Protein AF-A0A2N1PLY7-F1 (afdb_monomer_lite)

Secondary structure (DSSP, 8-state):
-HHHHHHHHHHHHHHHHHHHHHHHTEEEEEEEEEESTT--EEEEEEPPTT-----GGGTBS-TT---EEEEEEEEEPTTS-EEEEEEEEE--SSPP-B-TTT-EEES--TTGGGGGGS-TT--EEEEEEE-TTS-EEEEEEEE--

Radius of gyration: 18.57 Å; chains: 1; bounding box: 38×40×56 Å

Sequence (145 aa):
MKYVLISILSLSLIFGIYIIITNLKITSEQVILIIGRNKEKIYKYDIPKKKSRITISDFFDNPNYIVDPIGIANLKLDDNKLEKHYLYWIATGDQVDMKSSQLIELSNLSYEDYLDSYEKYHYRSLLFEVGRMGKAELVKNKKIK

Foldseek 3Di:
DVVVVVVVVVVVVVVVVVVVVVVVLAPWEKEWEQEEQVSPWIKIFTDPPPDPDDAPVVWAVDNPFDKAFQEWEWEQEPVSHTYIYGYIYGHDPDDGHTPPPGIDIDPDALARVCPVVRDGPWYKYWYWYQDPVRHTDTDDIDTDD

Structure (mmCIF, N/CA/C/O backbone):
data_AF-A0A2N1PLY7-F1
#
_entry.id   AF-A0A2N1PLY7-F1
#
loop_
_atom_site.group_PDB
_atom_site.id
_atom_site.type_symbol
_atom_site.label_atom_id
_atom_site.label_alt_id
_atom_site.label_comp_id
_atom_site.label_asym_id
_atom_site.label_entity_id
_atom_site.label_seq_id
_atom_site.pdbx_PDB_ins_code
_atom_site.Cartn_x
_atom_site.Cartn_y
_atom_site.Cartn_z
_atom_site.occupancy
_atom_site.B_iso_or_equiv
_atom_site.auth_seq_id
_atom_site.auth_comp_id
_atom_site.auth_asym_id
_atom_site.auth_atom_id
_atom_site.pdbx_PDB_model_num
ATOM 1 N N . MET A 1 1 ? 17.307 -19.414 -38.786 1.00 70.94 1 MET A N 1
ATOM 2 C CA . MET A 1 1 ? 17.145 -19.891 -37.390 1.00 70.94 1 MET A CA 1
ATOM 3 C C . MET A 1 1 ? 18.121 -19.246 -36.412 1.00 70.94 1 MET A C 1
ATOM 5 O O . MET A 1 1 ? 17.640 -18.637 -35.472 1.00 70.94 1 MET A O 1
ATOM 9 N N . LYS A 1 2 ? 19.449 -19.297 -36.624 1.00 86.25 2 LYS A N 1
ATOM 10 C CA . LYS A 1 2 ? 20.437 -18.696 -35.696 1.00 86.25 2 LYS A CA 1
ATOM 11 C C . LYS A 1 2 ? 20.162 -17.218 -35.366 1.00 86.25 2 LYS A C 1
ATOM 13 O O . LYS A 1 2 ? 20.105 -16.867 -34.199 1.00 86.25 2 LYS A O 1
ATOM 18 N N . TYR A 1 3 ? 19.893 -16.385 -36.375 1.00 90.25 3 TYR A N 1
ATOM 19 C CA . TYR A 1 3 ? 19.584 -14.962 -36.171 1.00 90.25 3 TYR A CA 1
ATOM 20 C C . TYR A 1 3 ? 18.278 -14.719 -35.406 1.00 90.25 3 TYR A C 1
ATOM 22 O O . TYR A 1 3 ? 18.239 -13.861 -34.539 1.00 90.25 3 TYR A O 1
ATOM 30 N N . VAL A 1 4 ? 17.244 -15.529 -35.657 1.00 90.06 4 VAL A N 1
ATOM 31 C CA . VAL A 1 4 ? 15.969 -15.465 -34.918 1.00 90.06 4 VAL A CA 1
ATOM 3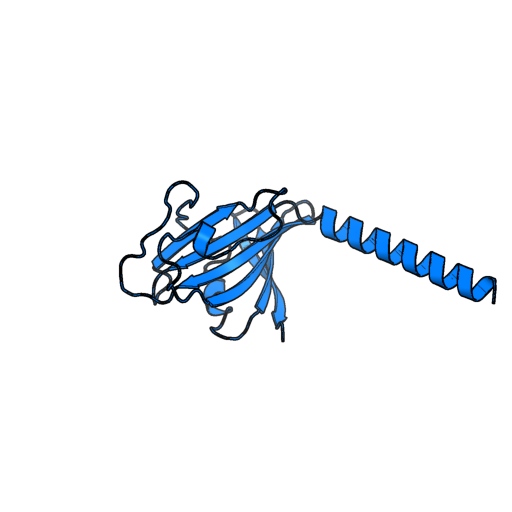2 C C . VAL A 1 4 ? 16.194 -15.786 -33.439 1.00 90.06 4 VAL A C 1
ATOM 34 O O . VAL A 1 4 ? 15.680 -15.098 -32.564 1.00 90.06 4 VAL A O 1
ATOM 37 N N . LEU A 1 5 ? 17.012 -16.802 -33.163 1.00 91.12 5 LEU A N 1
ATOM 38 C CA . LEU A 1 5 ? 17.337 -17.236 -31.807 1.00 91.12 5 LEU A CA 1
ATOM 39 C C . LEU A 1 5 ? 18.160 -16.173 -31.061 1.00 91.12 5 LEU A C 1
ATOM 41 O O . LEU A 1 5 ? 17.869 -15.871 -29.907 1.00 91.12 5 LEU A O 1
ATOM 45 N N . ILE A 1 6 ? 19.118 -15.539 -31.747 1.00 93.00 6 ILE A N 1
ATOM 46 C CA . ILE A 1 6 ? 19.884 -14.401 -31.216 1.00 93.00 6 ILE A CA 1
ATOM 47 C C . ILE A 1 6 ? 18.951 -13.229 -30.894 1.00 93.00 6 ILE A C 1
ATOM 49 O O . ILE A 1 6 ? 19.018 -12.696 -29.791 1.00 93.00 6 ILE A O 1
ATOM 53 N N . SER A 1 7 ? 18.036 -12.864 -31.797 1.00 91.81 7 SER A N 1
ATOM 54 C CA . SER A 1 7 ? 17.088 -11.769 -31.560 1.00 91.81 7 SER A CA 1
ATOM 55 C C . SER A 1 7 ? 16.178 -12.025 -30.356 1.00 91.81 7 SER A C 1
ATOM 57 O O . SER A 1 7 ? 15.963 -11.114 -29.558 1.00 91.81 7 SER A O 1
ATOM 59 N N . ILE A 1 8 ? 15.682 -13.255 -30.182 1.00 93.31 8 ILE A N 1
ATOM 60 C CA . ILE A 1 8 ? 14.856 -13.635 -29.023 1.00 93.31 8 ILE A CA 1
ATOM 61 C C . ILE A 1 8 ? 15.660 -13.521 -27.722 1.00 93.31 8 ILE A C 1
ATOM 63 O O . ILE A 1 8 ? 15.173 -12.945 -26.748 1.00 93.31 8 ILE A O 1
ATOM 67 N N . LEU A 1 9 ? 16.901 -14.018 -27.709 1.00 93.00 9 LEU A N 1
ATOM 68 C CA . LEU A 1 9 ? 17.776 -13.926 -26.540 1.00 93.00 9 LEU A CA 1
ATOM 69 C C . LEU A 1 9 ? 18.081 -12.468 -26.182 1.00 93.00 9 LEU A C 1
ATOM 71 O O . LEU A 1 9 ? 17.942 -12.089 -25.019 1.00 93.00 9 LEU A O 1
ATOM 75 N N . SER A 1 10 ? 18.406 -11.629 -27.167 1.00 92.81 10 SER A N 1
ATOM 76 C CA . SER A 1 10 ? 18.639 -10.200 -26.949 1.00 92.81 10 SER A CA 1
ATOM 77 C C . SER A 1 10 ? 17.403 -9.491 -26.391 1.00 92.81 10 SER A C 1
ATOM 79 O O . SER A 1 10 ? 17.530 -8.732 -25.431 1.00 92.81 10 SER A O 1
ATOM 81 N N . LEU A 1 11 ? 16.203 -9.768 -26.920 1.00 93.31 11 LEU A N 1
ATOM 82 C CA . LEU A 1 11 ? 14.962 -9.206 -26.373 1.00 93.31 11 LEU A CA 1
ATOM 83 C C . LEU A 1 11 ? 14.725 -9.646 -24.924 1.00 93.31 11 LEU A C 1
ATOM 85 O O . LEU A 1 11 ? 14.376 -8.818 -24.084 1.00 93.31 11 LEU A O 1
ATOM 89 N N . SER A 1 12 ? 14.932 -10.931 -24.625 1.00 92.25 12 SER A N 1
ATOM 90 C CA . SER A 1 12 ? 14.740 -11.468 -23.274 1.00 92.25 12 SER A CA 1
ATOM 91 C C . SER A 1 12 ? 15.686 -10.820 -22.260 1.00 92.25 12 SER A C 1
ATOM 93 O O . SER A 1 12 ? 15.270 -10.487 -21.150 1.00 92.25 12 SER A O 1
ATOM 95 N N . LEU A 1 13 ? 16.931 -10.550 -22.670 1.00 93.94 13 LEU A N 1
ATOM 96 C CA . LEU A 1 13 ? 17.932 -9.890 -21.840 1.00 93.94 13 LEU A CA 1
ATOM 97 C C . LEU A 1 13 ? 17.536 -8.439 -21.548 1.00 93.94 13 LEU A C 1
ATOM 99 O O . LEU A 1 13 ? 17.551 -8.019 -20.392 1.00 93.94 13 LEU A O 1
ATOM 103 N N . ILE A 1 14 ? 17.129 -7.689 -22.577 1.00 93.06 14 ILE A N 1
ATOM 104 C CA . ILE A 1 14 ? 16.662 -6.302 -22.428 1.00 93.06 14 ILE A CA 1
ATOM 105 C C . ILE A 1 14 ? 15.448 -6.250 -21.493 1.00 93.06 14 ILE A C 1
ATOM 107 O O . ILE A 1 14 ? 15.387 -5.404 -20.600 1.00 93.06 14 ILE A O 1
ATOM 111 N N . PHE A 1 15 ? 14.504 -7.179 -21.656 1.00 93.69 15 PHE A N 1
ATOM 112 C CA . PHE A 1 15 ? 13.317 -7.259 -20.811 1.00 93.69 15 PHE A CA 1
ATOM 113 C C . PHE A 1 15 ? 13.660 -7.588 -19.350 1.00 93.69 15 PHE A C 1
ATOM 115 O O . PHE A 1 15 ? 13.127 -6.960 -18.435 1.00 93.69 15 PHE A O 1
ATOM 122 N N . GLY A 1 16 ? 14.600 -8.509 -19.116 1.00 90.62 16 GLY A N 1
ATOM 123 C CA . GLY A 1 16 ? 15.098 -8.823 -17.776 1.00 90.62 16 GLY A CA 1
ATOM 124 C C . GLY A 1 16 ? 15.751 -7.617 -17.094 1.00 90.62 16 GLY A C 1
ATOM 125 O O . GLY A 1 16 ? 15.414 -7.295 -15.955 1.00 90.62 16 GLY A O 1
ATOM 126 N N . ILE A 1 17 ? 16.621 -6.895 -17.810 1.00 90.31 17 ILE A N 1
ATOM 127 C CA . ILE A 1 17 ? 17.260 -5.664 -17.311 1.00 90.31 17 ILE A CA 1
ATOM 128 C C . ILE A 1 17 ? 16.204 -4.609 -16.965 1.00 90.31 17 ILE A C 1
ATOM 130 O O . ILE A 1 17 ? 16.275 -3.988 -15.905 1.00 90.31 17 ILE A O 1
ATOM 134 N N . TYR A 1 18 ? 15.194 -4.432 -17.819 1.00 89.00 18 TYR A N 1
ATOM 135 C CA . TYR A 1 18 ? 14.092 -3.507 -17.562 1.00 89.00 18 TYR A CA 1
ATOM 136 C C . TYR A 1 18 ? 13.343 -3.849 -16.264 1.00 89.00 18 TYR A C 1
ATOM 138 O O . TYR A 1 18 ? 13.144 -2.974 -15.416 1.00 89.00 18 TYR A O 1
ATOM 146 N N . ILE A 1 19 ? 12.988 -5.122 -16.057 1.00 84.38 19 ILE A N 1
ATOM 147 C CA . ILE A 1 19 ? 12.341 -5.580 -14.818 1.00 84.38 19 ILE A CA 1
ATOM 148 C C . ILE A 1 19 ? 13.223 -5.285 -13.601 1.00 84.38 19 ILE A C 1
ATOM 150 O O . ILE A 1 19 ? 12.723 -4.775 -12.598 1.00 84.38 19 ILE A O 1
ATOM 154 N N . ILE A 1 20 ? 14.527 -5.549 -13.679 1.00 84.75 20 ILE A N 1
ATOM 155 C CA . ILE A 1 20 ? 15.454 -5.281 -12.573 1.00 84.75 20 ILE A CA 1
ATOM 156 C C . ILE A 1 20 ? 15.489 -3.783 -12.250 1.00 84.75 20 ILE A C 1
ATOM 158 O O . ILE A 1 20 ? 15.287 -3.405 -11.098 1.00 84.75 20 ILE A O 1
ATOM 162 N N . ILE A 1 21 ? 15.669 -2.920 -13.254 1.00 81.69 21 ILE A N 1
ATOM 163 C CA . ILE A 1 21 ? 15.723 -1.462 -13.059 1.00 81.69 21 ILE A CA 1
ATOM 164 C C . ILE A 1 21 ? 14.422 -0.943 -12.442 1.00 81.69 21 ILE A C 1
ATOM 166 O O . ILE A 1 21 ? 14.460 -0.113 -11.537 1.00 81.69 21 ILE A O 1
ATOM 170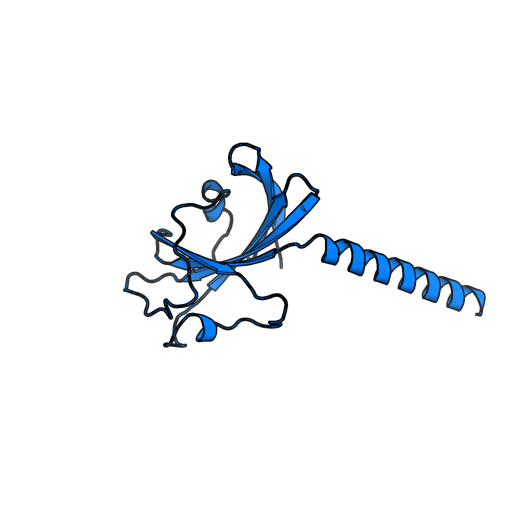 N N . THR A 1 22 ? 13.266 -1.414 -12.913 1.00 72.94 22 THR A N 1
ATOM 171 C CA . THR A 1 22 ? 11.973 -0.973 -12.366 1.00 72.94 22 THR A CA 1
ATOM 172 C C . THR A 1 22 ? 11.765 -1.415 -10.918 1.00 72.94 22 THR A C 1
ATOM 174 O O . THR A 1 22 ? 11.285 -0.612 -10.122 1.00 72.94 22 THR A O 1
ATOM 177 N N . ASN A 1 23 ? 12.181 -2.628 -10.545 1.00 71.81 23 ASN A N 1
ATOM 178 C CA . ASN A 1 23 ? 12.087 -3.096 -9.160 1.00 71.81 23 ASN A CA 1
ATOM 179 C C . ASN A 1 23 ? 13.084 -2.390 -8.233 1.00 71.81 23 ASN A C 1
ATOM 181 O O . ASN A 1 23 ? 12.737 -2.089 -7.097 1.00 71.81 23 ASN A O 1
ATOM 185 N N . LEU A 1 24 ? 14.283 -2.046 -8.718 1.00 76.19 24 LEU A N 1
ATOM 186 C CA . LEU A 1 24 ? 15.269 -1.277 -7.945 1.00 76.19 24 LEU A CA 1
ATOM 187 C C . LEU A 1 24 ? 14.781 0.131 -7.568 1.00 76.19 24 LEU A C 1
ATOM 189 O O . LEU A 1 24 ? 15.303 0.718 -6.623 1.00 76.19 24 LEU A O 1
ATOM 193 N N . LYS A 1 25 ? 13.787 0.677 -8.281 1.00 77.69 25 LYS A N 1
ATOM 194 C CA . LYS A 1 25 ? 13.180 1.971 -7.937 1.00 77.69 25 LYS A CA 1
ATOM 195 C C . LYS A 1 25 ? 12.260 1.899 -6.721 1.00 77.69 25 LYS A C 1
ATOM 197 O O . LYS A 1 25 ? 12.023 2.939 -6.114 1.00 77.69 25 LYS A O 1
ATOM 202 N N . ILE A 1 26 ? 11.737 0.721 -6.373 1.00 78.25 26 ILE A N 1
ATOM 203 C CA . ILE A 1 26 ? 10.866 0.552 -5.206 1.00 78.25 26 ILE A CA 1
ATOM 204 C C . ILE A 1 26 ? 11.749 0.494 -3.962 1.00 78.25 26 ILE A C 1
ATOM 206 O O . ILE A 1 26 ? 12.488 -0.467 -3.746 1.00 78.25 26 ILE A O 1
ATOM 210 N N . THR A 1 27 ? 11.701 1.541 -3.146 1.00 81.25 27 THR A N 1
ATOM 211 C CA . THR A 1 27 ? 12.552 1.655 -1.956 1.00 81.25 27 THR A CA 1
ATOM 212 C C . THR A 1 27 ? 11.923 1.069 -0.708 1.00 81.25 27 THR A C 1
ATOM 214 O O . THR A 1 27 ? 12.647 0.539 0.142 1.00 81.25 27 THR A O 1
ATOM 217 N N . SER A 1 28 ? 10.599 1.132 -0.618 1.00 86.19 28 SER A N 1
ATOM 218 C CA . SER A 1 28 ? 9.821 0.676 0.527 1.00 86.19 28 SER A CA 1
ATOM 219 C C . SER A 1 28 ? 8.464 0.142 0.070 1.00 86.19 28 SER A C 1
ATOM 221 O O . SER A 1 28 ? 7.845 0.639 -0.875 1.00 86.19 28 SER A O 1
ATOM 223 N N . GLU A 1 29 ? 8.012 -0.899 0.760 1.00 89.81 29 GLU A N 1
ATOM 224 C CA . GLU A 1 29 ? 6.658 -1.415 0.645 1.00 89.81 29 GLU A CA 1
ATOM 225 C C . GLU A 1 29 ? 6.013 -1.384 2.027 1.00 89.81 29 GLU A C 1
ATOM 227 O O . GLU A 1 29 ? 6.649 -1.727 3.028 1.00 89.81 29 GLU A O 1
ATOM 232 N N . GLN A 1 30 ? 4.760 -0.954 2.086 1.00 91.12 30 GLN A N 1
ATOM 233 C CA . GLN A 1 30 ? 4.030 -0.764 3.334 1.00 91.12 30 GLN A CA 1
ATOM 234 C C . GLN A 1 30 ? 2.595 -1.251 3.186 1.00 91.12 30 GLN A C 1
ATOM 236 O O . GLN A 1 30 ? 1.996 -1.155 2.114 1.00 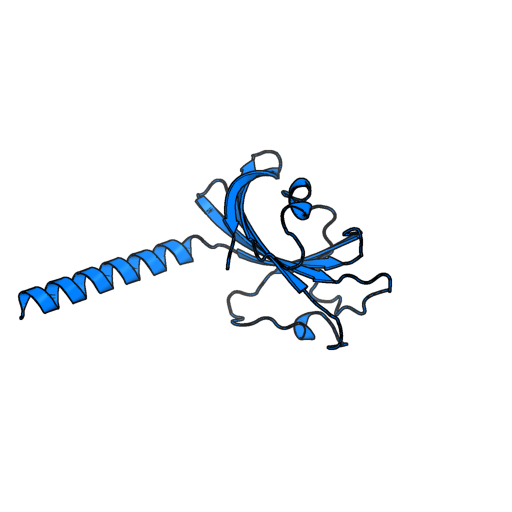91.12 30 GLN A O 1
ATOM 241 N N . VAL A 1 31 ? 2.028 -1.756 4.274 1.00 90.50 31 VAL A N 1
ATOM 242 C CA . VAL A 1 31 ? 0.594 -2.009 4.395 1.00 90.50 31 VAL A CA 1
ATOM 243 C C . VAL A 1 31 ? -0.026 -0.859 5.172 1.00 90.50 31 VAL A C 1
ATOM 245 O O . VAL A 1 31 ? 0.448 -0.513 6.253 1.00 90.50 31 VAL A O 1
ATOM 248 N N . ILE A 1 32 ? -1.089 -0.285 4.618 1.00 91.50 32 ILE A N 1
ATOM 249 C CA . ILE A 1 32 ? -1.900 0.741 5.264 1.00 91.50 32 ILE A CA 1
ATOM 250 C C . ILE A 1 32 ? -3.260 0.126 5.573 1.00 91.50 32 ILE A C 1
ATOM 252 O O . ILE A 1 32 ? -4.013 -0.234 4.663 1.00 91.50 32 ILE A O 1
ATOM 256 N N . LEU A 1 33 ? -3.549 -0.016 6.861 1.00 89.19 33 LEU A N 1
ATOM 257 C CA . LEU A 1 33 ? -4.815 -0.520 7.376 1.00 89.19 33 LEU A CA 1
ATOM 258 C C . LEU A 1 33 ? -5.687 0.663 7.767 1.00 89.19 33 LEU A C 1
ATOM 260 O O . LEU A 1 33 ? -5.334 1.440 8.649 1.00 89.19 33 LEU A O 1
ATOM 264 N N . ILE A 1 34 ? -6.837 0.773 7.122 1.00 89.12 34 ILE A N 1
ATOM 265 C CA . ILE A 1 34 ? -7.854 1.769 7.430 1.00 89.12 34 ILE A CA 1
ATOM 266 C C . ILE A 1 34 ? -8.959 1.055 8.203 1.00 89.12 34 ILE A C 1
ATOM 268 O O . ILE A 1 34 ? -9.469 0.030 7.745 1.00 89.12 34 ILE A O 1
ATOM 272 N N . ILE A 1 35 ? -9.332 1.573 9.368 1.00 87.69 35 ILE A N 1
ATOM 273 C CA . ILE A 1 35 ? -10.355 0.985 10.239 1.00 87.69 35 ILE A CA 1
ATOM 274 C C . ILE A 1 35 ? -11.463 2.000 10.478 1.00 87.69 35 ILE A C 1
ATOM 276 O O . ILE A 1 35 ? -11.209 3.188 10.678 1.00 87.69 35 ILE A O 1
ATOM 280 N N . GLY A 1 36 ? -12.698 1.510 10.477 1.00 83.50 36 GLY A N 1
ATOM 281 C CA . GLY A 1 36 ? -13.884 2.311 10.743 1.00 83.50 36 GLY A CA 1
ATOM 282 C C . GLY A 1 36 ? -14.694 2.560 9.479 1.00 83.50 36 GLY A C 1
ATOM 283 O O . GLY A 1 36 ? -14.174 2.537 8.358 1.00 83.50 36 GLY A O 1
ATOM 284 N N . ARG A 1 37 ? -15.991 2.824 9.649 1.00 77.06 37 ARG A N 1
ATOM 285 C CA . ARG A 1 37 ? -16.891 3.157 8.528 1.00 77.06 37 ARG A CA 1
ATOM 286 C C . ARG A 1 37 ? -16.512 4.482 7.864 1.00 77.06 37 ARG A C 1
ATOM 288 O O . ARG A 1 37 ? -16.620 4.592 6.649 1.00 77.06 37 ARG A O 1
ATOM 295 N N . ASN A 1 38 ? -16.000 5.424 8.656 1.00 77.12 38 ASN A N 1
ATOM 296 C CA . ASN A 1 38 ? -15.582 6.754 8.215 1.00 77.12 38 ASN A CA 1
ATOM 297 C C . ASN A 1 38 ? -14.056 6.939 8.250 1.00 77.12 38 ASN A C 1
ATOM 299 O O . ASN A 1 38 ? -13.590 8.062 8.394 1.00 77.12 38 ASN A O 1
ATOM 303 N N . LYS A 1 39 ? -13.278 5.849 8.119 1.00 77.44 39 LYS A N 1
ATOM 304 C CA . LYS A 1 39 ? -11.800 5.890 8.081 1.00 77.44 39 LYS A CA 1
ATOM 305 C C . LYS A 1 39 ? -11.184 6.530 9.334 1.00 77.44 39 LYS A C 1
ATOM 307 O O . LYS A 1 39 ? -10.250 7.313 9.255 1.00 77.44 39 LYS A O 1
ATOM 312 N N . GLU A 1 40 ? -11.734 6.182 10.489 1.00 79.12 40 GLU A N 1
ATOM 313 C CA . GLU A 1 40 ? -11.445 6.820 11.777 1.00 79.12 40 GLU A CA 1
ATOM 314 C C . GLU A 1 40 ? -10.012 6.597 12.254 1.00 79.12 40 GLU A C 1
ATOM 316 O O . GLU A 1 40 ? -9.460 7.445 12.951 1.00 79.12 40 GLU A O 1
ATOM 321 N N . LYS A 1 41 ? -9.418 5.449 11.910 1.00 87.62 4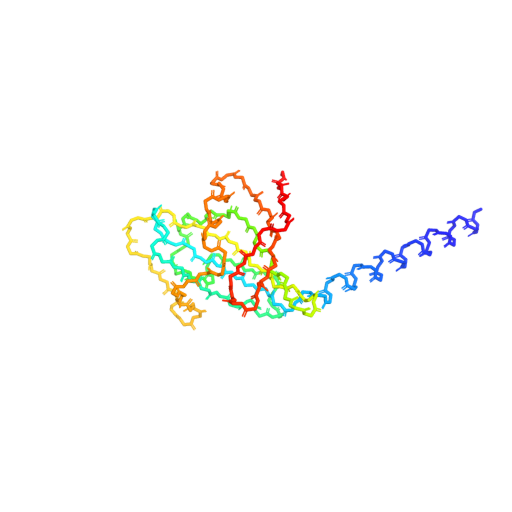1 LYS A N 1
ATOM 322 C CA . LYS A 1 41 ? -8.059 5.099 12.323 1.00 87.62 41 LYS A CA 1
ATOM 323 C C . LYS A 1 41 ? -7.263 4.543 11.161 1.00 87.62 41 LYS A C 1
ATOM 325 O O . LYS A 1 41 ? -7.761 3.720 10.388 1.00 87.62 41 LYS A O 1
ATOM 330 N N . ILE A 1 42 ? -6.009 4.967 11.075 1.00 89.06 42 ILE A N 1
ATOM 331 C CA . ILE A 1 42 ? -5.075 4.552 10.036 1.00 89.06 42 ILE A CA 1
ATOM 332 C C . ILE A 1 42 ? -3.844 3.971 10.715 1.00 89.06 42 ILE A C 1
ATOM 334 O O . ILE A 1 42 ? -3.213 4.618 11.544 1.00 89.06 42 ILE A O 1
ATOM 338 N N . TYR A 1 43 ? -3.484 2.752 10.337 1.00 90.31 43 TYR A N 1
ATOM 339 C CA . TYR A 1 43 ? -2.293 2.075 10.825 1.00 90.31 43 TYR A CA 1
ATOM 340 C C . TYR A 1 43 ? -1.354 1.751 9.672 1.00 90.31 43 TYR A C 1
ATOM 342 O O . TYR A 1 43 ? -1.785 1.396 8.574 1.00 90.31 43 TYR A O 1
ATOM 350 N N . LYS A 1 44 ? -0.056 1.834 9.944 1.00 90.94 44 LYS A N 1
ATOM 351 C CA . LYS A 1 44 ? 1.023 1.492 9.027 1.00 90.94 44 LYS A CA 1
ATOM 352 C C . LYS A 1 44 ? 1.768 0.264 9.518 1.00 90.94 44 LYS A C 1
ATOM 354 O O . LYS A 1 44 ? 2.092 0.151 10.700 1.00 90.94 44 LYS A O 1
ATOM 359 N N . TYR A 1 45 ? 2.119 -0.595 8.574 1.00 89.12 45 TYR A N 1
ATOM 360 C CA . TYR A 1 45 ? 3.082 -1.667 8.754 1.00 89.12 45 TYR A CA 1
ATOM 361 C C . TYR A 1 45 ? 4.135 -1.620 7.651 1.00 89.12 45 TYR A C 1
ATOM 363 O O . TYR A 1 45 ? 3.807 -1.708 6.467 1.00 89.12 45 TYR A O 1
ATOM 371 N N . ASP A 1 46 ? 5.403 -1.517 8.035 1.00 88.38 46 ASP A N 1
ATOM 372 C CA . ASP A 1 46 ? 6.521 -1.569 7.097 1.00 88.38 46 ASP A CA 1
ATOM 373 C C . ASP A 1 46 ? 6.818 -3.030 6.723 1.00 88.38 46 ASP A C 1
ATOM 375 O O . ASP A 1 46 ? 7.139 -3.847 7.589 1.00 88.38 46 ASP A O 1
ATOM 379 N N . ILE A 1 47 ? 6.722 -3.376 5.434 1.00 86.69 47 ILE A N 1
ATOM 380 C CA . ILE A 1 47 ? 6.980 -4.740 4.961 1.00 86.69 47 ILE A CA 1
ATOM 381 C C . ILE A 1 47 ? 8.492 -4.999 4.999 1.00 86.69 47 ILE A C 1
ATOM 383 O O . ILE A 1 47 ? 9.252 -4.342 4.279 1.00 86.69 47 ILE A O 1
ATOM 387 N N . PRO A 1 48 ? 8.976 -5.983 5.779 1.00 83.62 48 PRO A N 1
ATOM 388 C CA . PRO A 1 48 ? 10.392 -6.314 5.772 1.00 83.62 48 PRO A CA 1
ATOM 389 C C . PRO A 1 48 ? 10.798 -6.860 4.399 1.00 83.62 48 PRO A C 1
ATOM 391 O O . PRO A 1 48 ? 10.163 -7.783 3.896 1.00 83.62 48 PRO A O 1
ATOM 394 N N . LYS A 1 49 ? 11.925 -6.397 3.838 1.00 77.19 49 LYS A N 1
ATOM 395 C CA . LYS A 1 49 ? 12.438 -6.823 2.511 1.00 77.19 49 LYS A CA 1
ATOM 396 C C . LYS A 1 49 ? 12.591 -8.343 2.323 1.00 77.19 49 LYS A C 1
ATOM 398 O O . LYS A 1 49 ? 12.695 -8.816 1.200 1.00 77.19 49 LYS A O 1
ATOM 403 N N . LYS A 1 50 ? 12.659 -9.109 3.419 1.00 75.38 50 LYS A N 1
ATOM 404 C CA . LYS A 1 50 ? 12.797 -10.576 3.414 1.00 75.38 50 LYS A CA 1
ATOM 405 C C . LYS A 1 50 ? 11.457 -11.321 3.415 1.00 75.38 50 LYS A C 1
ATOM 407 O O . LYS A 1 50 ? 11.454 -12.538 3.248 1.00 75.38 50 LYS A O 1
ATOM 412 N N . LYS A 1 51 ? 10.334 -10.636 3.644 1.00 76.06 51 LYS A N 1
ATOM 413 C CA . LYS A 1 51 ? 9.011 -11.253 3.763 1.00 76.06 51 LYS A CA 1
ATOM 414 C C . LYS A 1 51 ? 8.325 -11.229 2.398 1.00 76.06 51 LYS A C 1
ATOM 416 O O . LYS A 1 51 ? 8.055 -10.166 1.860 1.00 76.06 51 LYS A O 1
ATOM 421 N N . SER A 1 52 ? 8.056 -12.407 1.834 1.00 68.00 52 SER A N 1
ATOM 422 C CA . SER A 1 52 ? 7.463 -12.540 0.494 1.00 68.00 52 SER A CA 1
ATOM 423 C C . SER A 1 52 ? 5.938 -12.429 0.479 1.00 68.00 52 SER A C 1
ATOM 425 O O . SER A 1 52 ? 5.351 -12.165 -0.568 1.00 68.00 52 SER A O 1
ATOM 427 N N . ARG A 1 53 ? 5.282 -12.657 1.623 1.00 73.69 53 ARG A N 1
ATOM 428 C CA . ARG A 1 53 ? 3.824 -12.633 1.744 1.00 73.69 53 ARG A CA 1
ATOM 429 C C . ARG A 1 53 ? 3.403 -12.099 3.104 1.00 73.69 53 ARG A C 1
ATOM 431 O O . ARG A 1 53 ? 3.984 -12.462 4.124 1.00 73.69 53 ARG A O 1
ATOM 438 N N . ILE A 1 54 ? 2.365 -11.275 3.090 1.00 77.19 54 ILE A N 1
ATOM 439 C CA . ILE A 1 54 ? 1.671 -10.793 4.279 1.00 77.19 54 ILE A CA 1
ATOM 440 C C . ILE A 1 54 ? 0.255 -11.352 4.275 1.00 77.19 54 ILE A C 1
ATOM 442 O O . ILE A 1 54 ? -0.371 -11.502 3.224 1.00 77.19 54 ILE A O 1
ATOM 446 N N . THR A 1 55 ? -0.229 -11.685 5.459 1.00 78.31 55 THR A N 1
ATOM 447 C CA . THR A 1 55 ? -1.539 -12.269 5.724 1.00 78.31 55 THR A CA 1
ATOM 448 C C . THR A 1 55 ? -2.235 -11.503 6.843 1.00 78.31 55 THR A C 1
ATOM 450 O O . THR A 1 55 ? -1.589 -10.851 7.653 1.00 78.31 55 THR A O 1
ATOM 453 N N . ILE A 1 56 ? -3.562 -11.600 6.918 1.00 76.81 56 ILE A N 1
ATOM 454 C CA . ILE A 1 56 ? -4.368 -10.939 7.961 1.00 76.81 56 ILE A CA 1
ATOM 455 C C . ILE A 1 56 ? -3.918 -11.373 9.367 1.00 76.81 56 ILE A C 1
ATOM 457 O O . ILE A 1 56 ? -3.836 -10.549 10.273 1.00 76.81 56 ILE A O 1
ATOM 461 N N . SER A 1 57 ? -3.522 -12.638 9.530 1.00 78.06 57 SER A N 1
ATOM 462 C CA . SER A 1 57 ? -2.979 -13.183 10.782 1.00 78.06 57 SER A CA 1
ATOM 463 C C . SER A 1 57 ? -1.679 -12.523 11.252 1.00 78.06 57 SER A C 1
ATOM 465 O O . SER A 1 57 ? -1.299 -12.690 12.412 1.00 78.06 57 SER A O 1
ATOM 467 N N . ASP A 1 58 ? -0.985 -11.781 10.384 1.00 79.88 58 ASP A N 1
ATOM 468 C CA . ASP A 1 58 ? 0.168 -10.974 10.790 1.00 79.88 58 ASP A CA 1
ATOM 469 C C . ASP A 1 58 ? -0.247 -9.742 11.614 1.00 79.88 58 ASP A C 1
ATOM 471 O O . ASP A 1 58 ? 0.564 -9.220 12.371 1.00 79.88 58 ASP A O 1
ATOM 475 N N . PHE A 1 59 ? -1.503 -9.301 11.497 1.00 80.88 59 PHE A N 1
ATOM 476 C CA . PHE A 1 59 ? -2.016 -8.065 12.099 1.00 80.88 59 PHE A CA 1
ATOM 477 C C . PHE A 1 59 ? -3.047 -8.302 13.199 1.00 80.88 59 PHE A C 1
ATOM 479 O O . PHE A 1 59 ? -3.123 -7.525 14.150 1.00 80.88 59 PHE A O 1
ATOM 486 N N . PHE A 1 60 ? -3.827 -9.373 13.078 1.00 81.19 60 PHE A N 1
ATOM 487 C CA . PHE A 1 60 ? -4.941 -9.675 13.970 1.00 81.19 60 PHE A CA 1
ATOM 488 C C . PHE A 1 60 ? -4.778 -11.068 14.569 1.00 81.19 60 PHE A C 1
ATOM 490 O O . PHE A 1 60 ? -4.326 -11.998 13.894 1.00 81.19 60 PHE A O 1
ATOM 497 N N . ASP A 1 61 ? -5.160 -11.217 15.835 1.00 77.75 61 ASP A N 1
ATOM 498 C CA . ASP A 1 61 ? -5.281 -12.531 16.471 1.00 77.75 61 ASP A CA 1
ATOM 499 C C . ASP A 1 61 ? -6.538 -13.266 15.999 1.00 77.75 61 ASP A C 1
ATOM 501 O O . ASP A 1 61 ? -6.522 -14.483 15.812 1.00 77.75 61 ASP A O 1
ATOM 505 N N . ASN A 1 62 ? -7.607 -12.520 15.717 1.00 78.44 62 ASN A N 1
ATOM 506 C CA . ASN A 1 62 ? -8.833 -13.064 15.155 1.00 78.44 62 ASN A CA 1
ATOM 507 C C . ASN A 1 62 ? -8.777 -13.070 13.610 1.00 78.44 62 ASN A C 1
ATOM 509 O O . ASN A 1 62 ? -8.758 -12.003 12.992 1.00 78.44 62 ASN A O 1
ATOM 513 N N . PRO A 1 63 ? -8.795 -14.242 12.951 1.00 70.62 63 PRO A N 1
ATOM 514 C CA . PRO A 1 63 ? -8.746 -14.330 11.492 1.00 70.62 63 PRO A CA 1
ATOM 515 C C . PRO A 1 63 ? -10.080 -13.988 10.809 1.00 70.62 63 PRO A C 1
ATOM 517 O O . PRO A 1 63 ? -10.113 -13.868 9.587 1.00 70.62 63 PRO A O 1
ATOM 520 N N . ASN A 1 64 ? -11.174 -13.836 11.563 1.00 75.56 64 ASN A N 1
ATOM 521 C CA . ASN A 1 64 ? -12.517 -13.637 11.009 1.00 75.56 64 ASN A CA 1
ATOM 522 C C . ASN A 1 64 ? -12.812 -12.182 10.613 1.00 75.56 64 ASN A C 1
ATOM 524 O O . ASN A 1 64 ? -13.927 -11.880 10.183 1.00 75.56 64 ASN A O 1
ATOM 528 N N . TYR A 1 65 ? -11.849 -11.269 10.758 1.00 76.44 65 TYR A N 1
ATOM 529 C CA . TYR A 1 65 ? -12.022 -9.907 10.271 1.00 76.44 65 TYR A CA 1
ATOM 530 C C . TYR A 1 65 ? -12.132 -9.890 8.746 1.00 76.44 65 TYR A C 1
ATOM 532 O O . TYR A 1 65 ? -11.286 -10.424 8.028 1.00 76.44 65 TYR A O 1
ATOM 540 N N . ILE A 1 66 ? -13.178 -9.229 8.253 1.00 77.19 66 ILE A N 1
ATOM 541 C CA . ILE A 1 66 ? -13.344 -8.954 6.829 1.00 77.19 66 ILE A CA 1
ATOM 542 C C . ILE A 1 66 ? -12.420 -7.785 6.488 1.00 77.19 66 ILE A C 1
ATOM 544 O O . ILE A 1 66 ? -12.689 -6.639 6.855 1.00 77.19 66 ILE A O 1
ATOM 548 N N . VAL A 1 67 ? -11.309 -8.100 5.826 1.00 82.88 67 VAL A N 1
ATOM 549 C CA . VAL A 1 67 ? -10.311 -7.127 5.378 1.00 82.88 67 VAL A CA 1
ATOM 550 C C . VAL A 1 67 ? -10.395 -7.010 3.861 1.00 82.88 67 VAL A C 1
ATOM 552 O O . VAL A 1 67 ? -9.987 -7.917 3.135 1.00 82.88 67 VAL A O 1
ATOM 555 N N . ASP A 1 68 ? -10.910 -5.881 3.385 1.00 84.06 68 ASP A N 1
ATOM 556 C CA . ASP A 1 68 ? -11.116 -5.636 1.961 1.00 84.06 68 ASP A CA 1
ATOM 557 C C . ASP A 1 68 ? -9.885 -4.937 1.354 1.00 84.06 68 ASP A C 1
ATOM 559 O O . ASP A 1 68 ? -9.530 -3.837 1.789 1.00 84.06 68 ASP A O 1
ATOM 563 N N . PRO A 1 69 ? -9.215 -5.512 0.338 1.00 86.62 69 PRO A N 1
ATOM 564 C CA . PRO A 1 69 ? -8.181 -4.801 -0.406 1.00 86.62 69 PRO A CA 1
ATOM 565 C C . PRO A 1 69 ? -8.826 -3.722 -1.286 1.00 86.62 69 PRO A C 1
ATOM 567 O O . PRO A 1 69 ? -9.587 -4.032 -2.204 1.00 86.62 69 PRO A O 1
ATOM 570 N N . ILE A 1 70 ? -8.503 -2.451 -1.042 1.00 87.00 70 ILE A N 1
ATOM 571 C CA . ILE A 1 70 ? -9.118 -1.322 -1.768 1.00 87.00 70 ILE A CA 1
ATOM 572 C C . ILE A 1 70 ? -8.215 -0.759 -2.873 1.00 87.00 70 ILE A C 1
ATOM 574 O O . ILE A 1 70 ? -8.704 -0.179 -3.843 1.00 87.00 70 ILE A O 1
ATOM 578 N N . GLY A 1 71 ? -6.895 -0.953 -2.785 1.00 87.94 71 GLY A N 1
ATOM 579 C CA . GLY A 1 71 ? -5.995 -0.506 -3.844 1.00 87.94 71 GLY A CA 1
ATOM 580 C C . GLY A 1 71 ? -4.522 -0.421 -3.475 1.00 87.94 71 GLY A C 1
ATOM 581 O O . GLY A 1 71 ? -4.062 -0.976 -2.477 1.00 87.94 71 GLY A O 1
ATOM 582 N N . ILE A 1 72 ? -3.784 0.290 -4.326 1.00 90.06 72 ILE A N 1
ATOM 583 C CA . ILE A 1 72 ? -2.358 0.587 -4.172 1.00 90.06 72 ILE A CA 1
ATOM 584 C C . ILE A 1 72 ? -2.140 2.085 -4.387 1.00 90.06 72 ILE A C 1
ATOM 586 O O . ILE A 1 72 ? -2.426 2.591 -5.476 1.00 90.06 72 ILE A O 1
ATOM 590 N N . ALA A 1 73 ? -1.557 2.764 -3.404 1.00 90.69 73 ALA A N 1
ATOM 591 C CA . ALA A 1 73 ? -0.983 4.091 -3.599 1.00 90.69 73 ALA A CA 1
ATOM 592 C C . ALA A 1 73 ? 0.515 3.943 -3.894 1.00 90.69 73 ALA A C 1
ATOM 594 O O . ALA A 1 73 ? 1.254 3.357 -3.107 1.00 90.69 73 ALA A O 1
ATOM 595 N N . ASN A 1 74 ? 0.967 4.441 -5.043 1.00 90.25 74 ASN A N 1
ATOM 596 C CA . ASN A 1 74 ? 2.389 4.543 -5.357 1.00 90.25 74 ASN A CA 1
ATOM 597 C C . ASN A 1 74 ? 2.806 5.996 -5.148 1.00 90.25 74 ASN A C 1
ATOM 599 O O . ASN A 1 74 ? 2.264 6.878 -5.810 1.00 90.25 74 ASN A O 1
ATOM 603 N N . LEU A 1 75 ? 3.753 6.244 -4.256 1.00 89.38 75 LEU A N 1
ATOM 604 C CA . LEU A 1 75 ? 4.285 7.572 -3.982 1.00 89.38 75 LEU A CA 1
ATOM 605 C C . LEU A 1 75 ? 5.630 7.713 -4.672 1.00 89.38 75 LEU A C 1
ATOM 607 O O . LEU A 1 75 ? 6.566 6.966 -4.391 1.00 89.38 75 LEU A O 1
ATOM 611 N N . LYS A 1 76 ? 5.727 8.673 -5.581 1.00 87.50 76 LYS A N 1
ATOM 612 C CA . LYS A 1 76 ? 6.982 9.079 -6.193 1.00 87.50 76 LYS A CA 1
ATOM 613 C C . LYS A 1 76 ? 7.638 10.138 -5.312 1.00 87.50 76 LYS A C 1
ATOM 615 O O . LYS A 1 76 ? 7.054 11.194 -5.070 1.00 87.50 76 LYS A O 1
ATOM 620 N N . LEU A 1 77 ? 8.837 9.817 -4.839 1.00 82.06 77 LEU A N 1
ATOM 621 C CA . LEU A 1 77 ? 9.713 10.712 -4.087 1.00 82.06 77 LEU A CA 1
ATOM 622 C C . LEU A 1 77 ? 10.612 11.510 -5.051 1.00 82.06 77 LEU A C 1
ATOM 624 O O . LEU A 1 77 ? 10.802 11.101 -6.201 1.00 82.06 77 LEU A O 1
ATOM 628 N N . ASP A 1 78 ? 11.219 12.594 -4.557 1.00 73.25 78 ASP A N 1
ATOM 629 C CA . ASP A 1 78 ? 12.065 13.527 -5.329 1.00 73.25 78 ASP A CA 1
ATOM 630 C C . ASP A 1 78 ? 13.170 12.831 -6.163 1.00 73.25 78 ASP A C 1
ATOM 632 O O . ASP A 1 78 ? 13.456 13.224 -7.292 1.00 73.25 78 ASP A O 1
ATOM 636 N N . ASP A 1 79 ? 13.732 11.725 -5.664 1.00 73.44 79 ASP A N 1
ATOM 637 C CA . ASP A 1 79 ? 14.790 10.926 -6.312 1.00 73.44 79 ASP A CA 1
ATOM 638 C C . ASP A 1 79 ? 14.285 9.939 -7.389 1.00 73.44 79 ASP A C 1
ATOM 640 O O . ASP A 1 79 ? 15.002 9.014 -7.785 1.00 73.44 79 ASP A O 1
ATOM 644 N N . ASN A 1 80 ? 13.031 10.050 -7.841 1.00 71.94 80 ASN A N 1
ATOM 645 C CA . ASN A 1 80 ? 12.390 9.071 -8.738 1.00 71.94 80 ASN A CA 1
ATOM 646 C C . ASN A 1 80 ? 12.275 7.653 -8.124 1.00 71.94 80 ASN A C 1
ATOM 648 O O . ASN A 1 80 ? 12.056 6.664 -8.835 1.00 71.94 80 ASN A O 1
ATOM 652 N N . LYS A 1 81 ? 12.445 7.571 -6.799 1.00 81.88 81 LYS A N 1
ATOM 653 C CA . LYS A 1 81 ? 12.187 6.400 -5.958 1.00 81.88 81 LYS A CA 1
ATOM 654 C C . LYS A 1 81 ? 10.687 6.275 -5.718 1.00 81.88 81 LYS A C 1
ATOM 656 O O . LYS A 1 81 ? 9.969 7.275 -5.713 1.00 81.88 81 LYS A O 1
ATOM 661 N N . LEU A 1 82 ? 10.230 5.045 -5.537 1.00 85.88 82 LEU A N 1
ATOM 662 C CA . LEU A 1 82 ? 8.829 4.722 -5.324 1.00 85.88 82 LEU A CA 1
ATOM 663 C C . LEU A 1 82 ? 8.638 4.073 -3.957 1.00 85.88 82 LEU A C 1
ATOM 665 O O . LEU A 1 82 ? 9.293 3.079 -3.641 1.00 85.88 82 LEU A O 1
ATOM 669 N N . GLU A 1 83 ? 7.691 4.599 -3.193 1.00 89.12 83 GLU A N 1
ATOM 670 C CA . GLU A 1 83 ? 7.111 3.900 -2.050 1.00 89.12 83 GLU A CA 1
ATOM 671 C C . GLU A 1 83 ? 5.7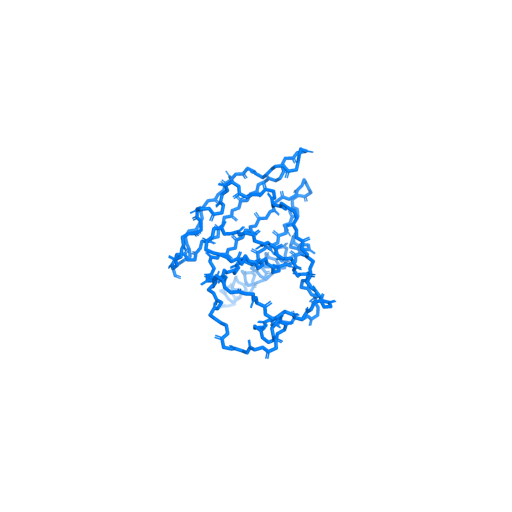67 3.317 -2.459 1.00 89.12 83 GLU A C 1
ATOM 673 O O . GLU A 1 83 ? 4.974 3.957 -3.158 1.00 89.12 83 GLU A O 1
ATOM 678 N N . LYS A 1 84 ? 5.511 2.077 -2.054 1.00 90.00 84 LYS A N 1
ATOM 679 C CA . LYS A 1 84 ? 4.306 1.357 -2.451 1.00 90.00 84 LYS A CA 1
ATOM 680 C C . LYS A 1 84 ? 3.473 1.003 -1.239 1.00 90.00 84 LYS A C 1
ATOM 682 O O . LYS A 1 84 ? 3.889 0.213 -0.395 1.00 90.00 84 LYS A O 1
ATOM 687 N N . HIS A 1 85 ? 2.287 1.584 -1.167 1.00 92.69 85 HIS A N 1
ATOM 688 C CA . HIS A 1 85 ? 1.361 1.401 -0.062 1.00 92.69 85 HIS A CA 1
ATOM 689 C C . HIS A 1 85 ? 0.211 0.508 -0.516 1.00 92.69 85 HIS A C 1
ATOM 691 O O . HIS A 1 85 ? -0.584 0.882 -1.382 1.00 92.69 85 HIS A O 1
ATOM 697 N N . TYR A 1 86 ? 0.117 -0.677 0.074 1.00 90.12 86 TYR A N 1
ATOM 698 C CA . TYR A 1 86 ? -0.996 -1.597 -0.109 1.00 90.12 86 TYR A CA 1
ATOM 699 C C . TYR A 1 86 ? -2.116 -1.209 0.853 1.00 90.12 86 TYR A C 1
ATOM 701 O O . TYR A 1 86 ? -1.937 -1.264 2.069 1.00 90.12 86 TYR A O 1
ATOM 709 N N . LEU A 1 87 ? -3.255 -0.791 0.306 1.00 90.31 87 LEU A N 1
ATOM 710 C CA . LEU A 1 87 ? -4.362 -0.247 1.081 1.00 90.31 87 LEU A CA 1
ATOM 711 C C . LEU A 1 87 ? -5.402 -1.330 1.364 1.00 90.31 87 LEU A C 1
ATOM 713 O O . LEU A 1 87 ? -5.923 -1.965 0.439 1.00 90.31 87 LEU A O 1
ATOM 717 N N . TYR A 1 88 ? -5.748 -1.479 2.637 1.00 88.50 88 TYR A N 1
ATOM 718 C CA . TYR A 1 88 ? -6.772 -2.400 3.113 1.00 88.50 88 TYR A CA 1
ATOM 719 C C . TYR A 1 88 ? -7.757 -1.671 4.016 1.00 88.50 88 TYR A C 1
ATOM 721 O O . TYR A 1 88 ? -7.367 -0.801 4.796 1.00 88.50 88 TYR A O 1
ATOM 729 N N . TRP A 1 89 ? -9.027 -2.047 3.928 1.00 87.62 89 TRP A N 1
ATOM 730 C CA . TRP A 1 89 ? -10.097 -1.442 4.705 1.00 87.62 89 TRP A CA 1
ATOM 731 C C . TRP A 1 89 ? -10.844 -2.477 5.538 1.00 87.62 89 TRP A C 1
ATOM 733 O O . TRP A 1 89 ? -11.222 -3.541 5.048 1.00 87.62 89 TRP A O 1
ATOM 743 N N . ILE A 1 90 ? -11.080 -2.132 6.800 1.00 87.00 90 ILE A N 1
ATOM 744 C CA . ILE A 1 90 ? -11.879 -2.900 7.748 1.00 87.00 90 ILE A CA 1
ATOM 745 C C . ILE A 1 90 ? -13.081 -2.047 8.144 1.00 87.00 90 ILE A C 1
ATOM 747 O O . ILE A 1 90 ? -12.994 -1.133 8.969 1.00 87.00 90 ILE A O 1
ATOM 751 N N . ALA A 1 91 ? -14.222 -2.352 7.532 1.00 81.19 91 ALA A N 1
ATOM 752 C CA . ALA A 1 91 ? -15.476 -1.647 7.763 1.00 81.19 91 ALA A CA 1
ATOM 753 C C . ALA A 1 91 ? -16.189 -2.187 9.017 1.00 81.19 91 ALA A C 1
ATOM 755 O O . ALA A 1 91 ? -17.218 -2.853 8.917 1.00 81.19 91 ALA A O 1
ATOM 756 N N . THR A 1 92 ? -15.645 -1.902 10.200 1.00 79.69 92 THR A N 1
ATOM 757 C CA . THR A 1 92 ? -16.275 -2.229 11.490 1.00 79.69 92 THR A CA 1
ATOM 758 C C . THR A 1 92 ? -16.632 -0.966 12.275 1.00 79.69 92 THR A C 1
ATOM 760 O O . THR A 1 92 ? -16.051 0.090 12.036 1.00 79.69 92 THR A O 1
ATOM 763 N N . GLY A 1 93 ? -17.620 -1.065 13.166 1.00 67.38 93 GLY A N 1
ATOM 764 C CA . GLY A 1 93 ? -17.889 -0.058 14.203 1.00 67.38 93 GLY A CA 1
ATOM 765 C C . GLY A 1 93 ? -17.368 -0.466 15.584 1.00 67.38 93 GLY A C 1
ATOM 766 O O . GLY A 1 93 ? -17.367 0.350 16.498 1.00 67.38 93 GLY A O 1
ATOM 767 N N . ASP A 1 94 ? -16.925 -1.716 15.725 1.00 71.06 94 ASP A N 1
ATOM 768 C CA . ASP A 1 94 ? -16.447 -2.278 16.984 1.00 71.06 94 ASP A CA 1
ATOM 769 C C . ASP A 1 94 ? -14.929 -2.137 17.113 1.00 71.06 94 ASP A C 1
ATOM 771 O O . ASP A 1 94 ? -14.202 -2.024 16.119 1.00 71.06 94 ASP A O 1
ATOM 775 N N . GLN A 1 95 ? -14.437 -2.195 18.351 1.00 71.94 95 GLN A N 1
ATOM 776 C CA . GLN A 1 95 ? -13.005 -2.224 18.620 1.00 71.94 95 GLN A CA 1
ATOM 777 C C . GLN A 1 95 ? -12.375 -3.470 17.976 1.00 71.94 95 GLN A C 1
ATOM 779 O O . GLN A 1 95 ? -12.823 -4.598 18.184 1.00 71.94 95 GLN A O 1
ATOM 784 N N . VAL A 1 96 ? -11.330 -3.255 17.178 1.00 75.31 96 VAL A N 1
ATOM 785 C CA . VAL A 1 96 ? -10.577 -4.328 16.522 1.00 75.31 96 VAL A CA 1
ATOM 786 C C . VAL A 1 96 ? -9.439 -4.768 17.432 1.00 75.31 96 VAL A C 1
ATOM 788 O O . VAL A 1 96 ? -8.682 -3.927 17.915 1.00 75.31 96 VAL A O 1
ATOM 791 N N . ASP A 1 97 ? -9.312 -6.075 17.646 1.00 77.62 97 ASP A N 1
ATOM 792 C CA . ASP A 1 97 ? -8.221 -6.657 18.419 1.00 77.62 97 ASP A CA 1
ATOM 793 C C . ASP A 1 97 ? -6.988 -6.837 17.526 1.00 77.62 97 ASP A C 1
ATOM 795 O O . ASP A 1 97 ? -6.984 -7.642 16.588 1.00 77.62 97 ASP A O 1
ATOM 799 N N . MET A 1 98 ? -5.968 -6.015 17.769 1.00 78.06 98 MET A N 1
A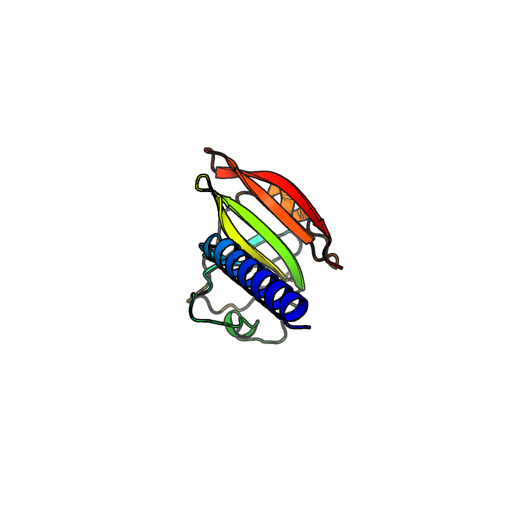TOM 800 C CA . MET A 1 98 ? -4.781 -5.890 16.927 1.00 78.06 98 MET A CA 1
ATOM 801 C C . MET A 1 98 ? -3.527 -6.313 17.680 1.00 78.06 98 MET A C 1
ATOM 803 O O . MET A 1 98 ? -3.312 -5.931 18.832 1.00 78.06 98 MET A O 1
ATOM 807 N N . LYS A 1 99 ? -2.612 -6.980 16.973 1.00 79.25 99 LYS A N 1
ATOM 808 C CA . LYS A 1 99 ? -1.254 -7.245 17.458 1.00 79.25 99 LYS A CA 1
ATOM 809 C C . LYS A 1 99 ? -0.473 -5.931 17.488 1.00 79.25 99 LYS A C 1
ATOM 811 O O . LYS A 1 99 ? 0.153 -5.546 16.500 1.00 79.25 99 LYS A O 1
ATOM 816 N N . SER A 1 100 ? -0.520 -5.216 18.612 1.00 65.69 100 SER A N 1
ATOM 817 C CA . SER A 1 100 ? -0.001 -3.839 18.692 1.00 65.69 100 SER A CA 1
ATOM 818 C C . SER A 1 100 ? 1.511 -3.720 18.456 1.00 65.69 100 SER A C 1
ATOM 820 O O . SER A 1 100 ? 2.000 -2.648 18.119 1.00 65.69 100 SER A O 1
ATOM 822 N N . SER A 1 101 ? 2.264 -4.817 18.577 1.00 66.44 101 SER A N 1
ATOM 823 C CA . SER A 1 101 ? 3.730 -4.797 18.550 1.00 66.44 101 SER A CA 1
ATOM 824 C C . SER A 1 101 ? 4.352 -4.422 17.201 1.00 66.44 101 SER A C 1
ATOM 826 O O . SER A 1 101 ? 5.558 -4.188 17.150 1.00 66.44 101 SER A O 1
ATOM 828 N N . GLN A 1 102 ? 3.576 -4.369 16.112 1.00 73.62 102 GLN A N 1
ATOM 829 C CA . GLN A 1 102 ? 4.109 -4.096 14.769 1.00 73.62 102 GLN A CA 1
ATOM 830 C C . GLN A 1 102 ? 3.365 -3.006 13.988 1.00 73.62 102 GLN A C 1
ATOM 832 O O . GLN A 1 102 ? 3.820 -2.618 12.912 1.00 73.62 102 GLN A O 1
ATOM 837 N N . LEU A 1 103 ? 2.236 -2.515 14.501 1.00 82.94 103 LEU A N 1
ATOM 838 C CA . LEU A 1 103 ? 1.407 -1.520 13.828 1.00 82.94 103 LEU A CA 1
ATOM 839 C C . LEU A 1 103 ? 1.652 -0.135 14.416 1.00 82.94 103 LEU A C 1
ATOM 841 O O . LEU A 1 103 ? 1.568 0.059 15.625 1.00 82.94 103 LEU A O 1
ATOM 845 N N . ILE A 1 104 ? 1.933 0.830 13.546 1.00 87.31 104 ILE A N 1
ATOM 846 C CA . ILE A 1 104 ? 2.144 2.227 13.926 1.00 87.31 104 ILE A CA 1
ATOM 847 C C . ILE A 1 104 ? 0.894 3.007 13.538 1.00 87.31 104 ILE A C 1
ATOM 849 O O . ILE A 1 104 ? 0.549 3.054 12.359 1.00 87.31 104 ILE A O 1
ATOM 853 N N . GLU A 1 105 ? 0.214 3.613 14.508 1.00 88.25 105 GLU A N 1
ATOM 854 C CA . GLU A 1 105 ? -0.902 4.518 14.221 1.00 88.25 105 GLU A CA 1
ATOM 855 C C . GLU A 1 105 ? -0.378 5.779 13.525 1.00 88.25 105 GLU A C 1
ATOM 857 O O . GLU A 1 105 ? 0.596 6.392 13.970 1.00 88.25 105 GLU A O 1
ATOM 862 N N . LEU A 1 106 ? -0.998 6.142 12.407 1.00 87.69 106 LEU A N 1
ATOM 863 C CA . LEU A 1 106 ? -0.691 7.352 11.660 1.00 87.69 106 LEU A CA 1
ATOM 864 C C . LEU A 1 106 ? -1.760 8.401 11.937 1.00 87.69 106 LEU A C 1
ATOM 866 O O . LEU A 1 106 ? -2.951 8.130 11.813 1.00 87.69 106 LEU A O 1
ATOM 870 N N . SER A 1 107 ? -1.317 9.620 12.238 1.00 83.00 107 SER A N 1
ATOM 871 C CA . SER A 1 107 ? -2.204 10.776 12.375 1.00 83.00 107 SER A CA 1
ATOM 872 C C . SER A 1 107 ? -2.788 11.237 11.043 1.00 83.00 107 SER A C 1
ATOM 874 O O . SER A 1 107 ? -3.861 11.824 11.028 1.00 83.00 107 SER A O 1
ATOM 876 N N . ASN A 1 108 ? -2.056 11.040 9.943 1.00 82.50 108 ASN A N 1
ATOM 877 C CA . ASN A 1 108 ? -2.446 11.489 8.613 1.00 82.50 108 ASN A CA 1
ATOM 878 C C . ASN A 1 108 ? -1.707 10.722 7.506 1.00 82.50 108 ASN A C 1
ATOM 880 O O . ASN A 1 108 ? -0.635 10.146 7.720 1.00 82.50 108 ASN A O 1
ATOM 884 N N . LEU A 1 109 ? -2.273 10.754 6.298 1.00 86.56 109 LEU A N 1
ATOM 885 C CA . LEU A 1 109 ? -1.618 10.294 5.070 1.00 86.56 109 LEU A CA 1
ATOM 886 C C . LEU A 1 109 ? -1.414 11.466 4.110 1.00 86.56 109 LEU A C 1
ATOM 888 O O . LEU A 1 109 ? -2.272 12.328 3.960 1.00 86.56 109 LEU A O 1
ATOM 892 N N . SER A 1 110 ? -0.308 11.464 3.367 1.00 86.19 110 SER A N 1
ATOM 893 C CA . SER A 1 110 ? -0.023 12.516 2.379 1.00 86.19 110 SER A CA 1
ATOM 894 C C . SER A 1 110 ? -1.084 12.627 1.270 1.00 86.19 110 SER A C 1
ATOM 896 O O . SER A 1 110 ? -1.251 13.697 0.687 1.00 86.19 110 SER A O 1
ATOM 898 N N . TYR A 1 111 ? -1.808 11.538 0.994 1.00 87.38 111 TYR A N 1
ATOM 899 C CA . TYR A 1 111 ? -2.869 11.413 -0.016 1.00 87.38 111 TYR A CA 1
ATOM 900 C C . TYR A 1 111 ? -4.259 11.179 0.603 1.00 87.38 111 TYR A C 1
ATOM 902 O O . TYR A 1 111 ? -5.136 10.619 -0.057 1.00 87.38 111 TYR A O 1
ATOM 910 N N . GLU A 1 112 ? -4.465 11.564 1.863 1.00 86.50 112 GLU A N 1
ATOM 911 C CA . GLU A 1 112 ? -5.716 11.328 2.599 1.00 86.50 112 GLU A CA 1
ATOM 912 C C . GLU A 1 112 ? -6.961 11.843 1.856 1.00 86.50 112 GLU A C 1
ATOM 914 O O . GLU A 1 112 ? -7.937 11.105 1.711 1.00 86.50 112 GLU A O 1
ATOM 919 N N . ASP A 1 113 ? -6.860 13.029 1.243 1.00 86.50 113 ASP A N 1
ATOM 920 C CA . ASP A 1 113 ? -7.901 13.655 0.406 1.00 86.50 113 ASP A CA 1
ATOM 921 C C . ASP A 1 113 ? -8.370 12.765 -0.765 1.00 86.50 113 ASP A C 1
ATOM 923 O O . ASP A 1 113 ? -9.467 12.929 -1.295 1.00 86.50 113 ASP A O 1
ATOM 927 N N . TYR A 1 114 ? -7.544 11.805 -1.190 1.00 85.88 114 TYR A N 1
ATOM 928 C CA . TYR A 1 114 ? -7.829 10.907 -2.310 1.00 85.88 114 TYR A CA 1
ATOM 929 C C . TYR A 1 114 ? -8.294 9.522 -1.863 1.00 85.88 114 TYR A C 1
ATOM 931 O O . TYR A 1 114 ? -8.541 8.665 -2.716 1.00 85.88 114 TYR A O 1
ATOM 939 N N . LEU A 1 115 ? -8.447 9.262 -0.559 1.00 83.62 115 LEU A N 1
ATOM 940 C CA . LEU A 1 115 ? -8.889 7.952 -0.078 1.00 83.62 115 LEU A CA 1
ATOM 941 C C . LEU A 1 115 ? -10.278 7.574 -0.611 1.00 83.62 115 LEU A C 1
ATOM 943 O O . LEU A 1 115 ? -10.550 6.392 -0.794 1.00 83.62 115 LEU A O 1
ATOM 947 N N . ASP A 1 116 ? -11.163 8.540 -0.869 1.00 83.62 116 ASP A N 1
ATOM 948 C CA . ASP A 1 116 ? -12.488 8.285 -1.466 1.00 83.62 116 ASP A CA 1
ATOM 949 C C . ASP A 1 116 ? -12.407 7.841 -2.930 1.00 83.62 116 ASP A C 1
ATOM 951 O O . ASP A 1 116 ? -13.316 7.193 -3.445 1.00 83.62 116 ASP A O 1
ATOM 955 N N . SER A 1 117 ? -11.285 8.114 -3.602 1.00 81.31 117 SER A N 1
ATOM 956 C CA . SER A 1 117 ? -11.054 7.634 -4.967 1.00 81.31 117 SER A CA 1
ATOM 957 C C . SER A 1 117 ? -10.852 6.117 -5.032 1.00 81.31 117 SER A C 1
ATOM 959 O O . SER A 1 117 ? -10.943 5.549 -6.125 1.00 81.31 117 SER A O 1
ATOM 961 N N . TYR A 1 118 ? -10.572 5.464 -3.899 1.00 78.88 118 TYR A N 1
ATOM 962 C CA . TYR A 1 118 ? -10.488 4.011 -3.762 1.00 78.88 118 TYR A CA 1
ATOM 963 C C . TYR A 1 118 ? -11.858 3.464 -3.358 1.00 78.88 118 TYR A C 1
ATOM 965 O O . TYR A 1 118 ? -12.179 3.309 -2.183 1.00 78.88 118 TYR A O 1
ATOM 973 N N . GLU A 1 119 ? -12.696 3.200 -4.355 1.00 66.50 119 GLU A N 1
ATOM 974 C CA . GLU A 1 119 ? -14.015 2.612 -4.131 1.00 66.50 119 GLU A CA 1
ATOM 975 C C . GLU A 1 119 ? -13.900 1.174 -3.608 1.00 66.50 119 GLU A C 1
ATOM 977 O O . GLU A 1 119 ? -13.112 0.365 -4.113 1.00 66.50 119 GLU A O 1
ATOM 982 N N . LYS A 1 120 ? -14.773 0.824 -2.655 1.00 60.12 120 LYS A N 1
ATOM 983 C CA . LYS A 1 120 ? -15.011 -0.567 -2.258 1.00 60.12 120 LYS A CA 1
ATOM 984 C C . LYS A 1 120 ? -15.349 -1.363 -3.527 1.00 60.12 120 LYS A C 1
ATOM 986 O O . LYS A 1 120 ? -16.236 -0.959 -4.273 1.00 60.12 120 LYS A O 1
ATOM 991 N N . TYR A 1 121 ? -14.624 -2.452 -3.788 1.00 56.97 121 TYR A N 1
ATOM 992 C CA . TYR A 1 121 ? -14.774 -3.344 -4.957 1.00 56.97 121 TYR A CA 1
ATOM 993 C C . TYR A 1 121 ? -14.164 -2.883 -6.290 1.00 56.97 121 TYR A C 1
ATOM 995 O O . TYR A 1 121 ? -14.209 -3.636 -7.265 1.00 56.97 121 TYR A O 1
ATOM 1003 N N . HIS A 1 122 ? -13.519 -1.717 -6.351 1.00 65.75 122 HIS A N 1
ATOM 1004 C CA . HIS A 1 122 ? -12.702 -1.347 -7.504 1.00 65.75 122 HIS A CA 1
ATOM 1005 C C . HIS A 1 122 ? -11.257 -1.166 -7.080 1.00 65.75 122 HIS A C 1
ATOM 1007 O O . HIS A 1 122 ? -10.830 -0.061 -6.755 1.00 65.75 122 HIS A O 1
ATOM 1013 N N . TYR A 1 123 ? -10.492 -2.255 -7.155 1.00 76.44 123 TYR A N 1
ATOM 1014 C CA . TYR A 1 123 ? -9.060 -2.209 -6.906 1.00 76.44 123 TYR A CA 1
ATOM 1015 C C . TYR A 1 123 ? -8.401 -1.212 -7.872 1.00 76.44 123 TYR A C 1
ATOM 1017 O O . TYR A 1 123 ? -8.381 -1.392 -9.096 1.00 76.44 123 TYR A O 1
ATOM 1025 N N . ARG A 1 124 ? -7.907 -0.097 -7.333 1.00 82.69 124 ARG A N 1
ATOM 1026 C CA . ARG A 1 124 ? -7.260 0.969 -8.111 1.00 82.69 124 ARG A CA 1
ATOM 1027 C C . ARG A 1 124 ? -5.805 1.093 -7.710 1.00 82.69 124 ARG A C 1
ATOM 1029 O O . ARG A 1 124 ? -5.452 0.946 -6.545 1.00 82.69 124 ARG A O 1
ATOM 1036 N N . SER A 1 125 ? -4.965 1.396 -8.691 1.00 86.25 125 SER A N 1
ATOM 1037 C CA . SER A 1 125 ? -3.595 1.815 -8.447 1.00 86.25 125 SER A CA 1
ATOM 1038 C C . SER A 1 125 ? -3.437 3.263 -8.873 1.00 86.25 125 SER A C 1
ATOM 1040 O O . SER A 1 125 ? -3.550 3.589 -10.059 1.00 86.25 125 SER A O 1
ATOM 1042 N N . LEU A 1 126 ? -3.208 4.130 -7.892 1.00 87.00 126 LEU A N 1
ATOM 1043 C CA . LEU A 1 126 ? -2.970 5.549 -8.115 1.00 87.00 126 LEU A CA 1
ATOM 1044 C C . LEU A 1 126 ? -1.478 5.837 -7.948 1.00 87.00 126 LEU A C 1
ATOM 1046 O O . LEU A 1 126 ? -0.795 5.215 -7.130 1.00 87.00 126 LEU A O 1
ATOM 1050 N N . LEU A 1 127 ? -0.964 6.740 -8.773 1.00 86.94 127 LEU A N 1
ATOM 1051 C CA . LEU A 1 127 ? 0.388 7.270 -8.662 1.00 86.94 127 LEU A CA 1
ATOM 1052 C C . LEU A 1 127 ? 0.287 8.709 -8.192 1.00 86.94 127 LEU A C 1
ATOM 1054 O O . LEU A 1 127 ? -0.365 9.525 -8.849 1.00 86.94 127 LEU A O 1
ATOM 1058 N N . PHE A 1 128 ? 0.979 8.997 -7.106 1.00 86.94 128 PHE A N 1
ATOM 1059 C CA . PHE A 1 128 ? 1.115 10.327 -6.563 1.00 86.94 128 PHE A CA 1
ATOM 1060 C C . PHE A 1 128 ? 2.560 10.799 -6.634 1.00 86.94 128 PHE A C 1
ATOM 1062 O O . PHE A 1 128 ? 3.487 9.991 -6.604 1.00 86.94 128 PHE A O 1
ATOM 1069 N N . GLU A 1 129 ? 2.742 12.107 -6.680 1.00 86.75 129 GLU A N 1
ATOM 1070 C CA . GLU A 1 129 ? 4.025 12.771 -6.479 1.00 86.75 129 GLU A CA 1
ATOM 1071 C C . GLU A 1 129 ? 3.928 13.584 -5.193 1.00 86.75 129 GLU A C 1
ATOM 1073 O O . GLU A 1 129 ? 2.971 14.334 -4.992 1.00 86.75 129 GLU A O 1
ATOM 1078 N N . VAL A 1 130 ? 4.856 13.349 -4.266 1.00 80.75 130 VAL A N 1
ATOM 1079 C CA . VAL A 1 130 ? 4.845 14.028 -2.968 1.00 80.75 130 VAL A CA 1
ATOM 1080 C C . VAL A 1 130 ? 5.594 15.341 -3.126 1.00 80.75 130 VAL A C 1
ATOM 1082 O O . VAL A 1 130 ? 6.797 15.343 -3.369 1.00 80.75 130 VAL A O 1
ATOM 1085 N N . GLY A 1 131 ? 4.882 16.459 -3.003 1.00 72.38 131 GLY A N 1
ATOM 1086 C CA . GLY A 1 131 ? 5.502 17.778 -3.049 1.00 72.38 131 GLY A CA 1
ATOM 1087 C C . GLY A 1 131 ? 6.356 18.050 -1.807 1.00 72.38 131 GLY A C 1
ATOM 1088 O O . GLY A 1 131 ? 6.206 17.409 -0.767 1.00 72.38 131 GLY A O 1
ATOM 1089 N N . ARG A 1 132 ? 7.196 19.091 -1.865 1.00 66.69 132 ARG A N 1
ATOM 1090 C CA . ARG A 1 132 ? 8.092 19.506 -0.761 1.00 66.69 132 ARG A CA 1
ATOM 1091 C C . ARG A 1 132 ? 7.388 19.796 0.572 1.00 66.69 132 ARG A C 1
ATOM 1093 O O . ARG A 1 132 ? 8.035 19.814 1.610 1.00 66.69 132 ARG A O 1
ATOM 1100 N N . MET A 1 133 ? 6.076 20.039 0.542 1.00 69.38 133 MET A N 1
ATOM 1101 C CA . MET A 1 133 ? 5.243 20.282 1.727 1.00 69.38 133 MET A CA 1
ATOM 1102 C C . MET A 1 133 ? 4.632 18.998 2.318 1.00 69.38 133 MET A C 1
ATOM 1104 O O . MET A 1 133 ? 3.821 19.078 3.234 1.00 69.38 133 MET A O 1
ATOM 1108 N N . GLY A 1 134 ? 4.971 17.819 1.786 1.00 70.31 134 GLY A N 1
ATOM 1109 C CA . GLY A 1 134 ? 4.475 16.523 2.260 1.00 70.31 134 GLY A CA 1
ATOM 1110 C C . GLY A 1 134 ? 3.076 16.145 1.765 1.00 70.31 134 GLY A C 1
ATOM 1111 O O . GLY A 1 134 ? 2.615 15.042 2.050 1.00 70.31 134 GLY A O 1
ATOM 1112 N N . LYS A 1 135 ? 2.404 17.017 1.000 1.00 80.56 135 LYS A N 1
ATOM 1113 C CA . LYS A 1 135 ? 1.114 16.721 0.364 1.00 80.56 135 LYS A CA 1
ATOM 1114 C C . LYS A 1 135 ? 1.326 16.003 -0.971 1.00 80.56 135 LYS A C 1
ATOM 1116 O O . LYS A 1 135 ? 2.197 16.385 -1.753 1.00 80.56 135 LYS A O 1
ATOM 1121 N N . ALA A 1 136 ? 0.540 14.960 -1.210 1.00 83.06 136 ALA A N 1
ATOM 1122 C CA . ALA A 1 136 ? 0.608 14.150 -2.416 1.00 83.06 136 ALA A CA 1
ATOM 1123 C C . ALA A 1 136 ? -0.348 14.684 -3.494 1.00 83.06 136 ALA A C 1
ATOM 1125 O O . ALA A 1 136 ? -1.528 14.926 -3.232 1.00 83.06 136 ALA A O 1
ATOM 1126 N N . GLU A 1 137 ? 0.150 14.829 -4.718 1.00 84.69 137 GLU A N 1
ATOM 1127 C CA . GLU A 1 137 ? -0.636 15.217 -5.891 1.00 84.69 137 GLU A CA 1
ATOM 1128 C C . GLU A 1 137 ? -0.854 14.013 -6.804 1.00 84.69 137 GLU A C 1
ATOM 1130 O O . GLU A 1 137 ? 0.062 13.223 -7.034 1.00 84.69 137 GLU A O 1
ATOM 1135 N N . LEU A 1 138 ? -2.073 13.838 -7.320 1.00 81.44 138 LEU A N 1
ATOM 1136 C CA . LEU A 1 138 ? -2.405 12.712 -8.189 1.00 81.44 138 LEU A CA 1
ATOM 1137 C C . LEU A 1 138 ? -1.832 12.929 -9.596 1.00 81.44 138 LEU A C 1
ATOM 1139 O O . LEU A 1 138 ? -2.283 13.801 -10.332 1.00 81.44 138 LEU A O 1
ATOM 1143 N N . VAL A 1 139 ? -0.897 12.072 -10.004 1.00 82.06 139 VAL A N 1
ATOM 1144 C CA . VAL A 1 139 ? -0.243 12.138 -11.322 1.00 82.06 139 VAL A CA 1
ATOM 1145 C C . VAL A 1 139 ? -0.888 11.181 -12.320 1.00 82.06 139 VAL A C 1
ATOM 1147 O O . VAL A 1 139 ? -0.987 11.477 -13.512 1.00 82.06 139 VAL A O 1
ATOM 1150 N N . LYS A 1 140 ? -1.317 9.996 -11.869 1.00 76.25 140 LYS A N 1
ATOM 1151 C CA . LYS A 1 140 ? -1.898 8.981 -12.759 1.00 76.25 140 LYS A CA 1
ATOM 1152 C C . LYS A 1 140 ? -2.900 8.091 -12.039 1.00 76.25 140 LYS A C 1
ATOM 1154 O O . LYS A 1 140 ? -2.649 7.629 -10.931 1.00 76.25 140 LYS A O 1
ATOM 1159 N N . ASN A 1 141 ? -3.995 7.772 -12.725 1.00 75.69 141 ASN A N 1
ATOM 1160 C CA . ASN A 1 141 ? -5.008 6.827 -12.268 1.00 75.69 141 ASN A CA 1
ATOM 1161 C C . ASN A 1 141 ? -5.019 5.584 -13.172 1.00 75.69 141 ASN A C 1
ATOM 1163 O O . ASN A 1 141 ? -5.129 5.703 -14.395 1.00 75.69 141 ASN A O 1
ATOM 1167 N N . LYS A 1 142 ? -4.893 4.390 -12.584 1.00 74.12 142 LYS A N 1
ATOM 1168 C CA . LYS A 1 142 ? -5.020 3.112 -13.289 1.00 74.12 142 LYS A CA 1
ATOM 1169 C C . LYS A 1 142 ? -6.004 2.200 -12.551 1.00 74.12 142 LYS A C 1
ATOM 1171 O O . LYS A 1 142 ? -5.723 1.731 -11.450 1.00 74.12 142 LYS A O 1
ATOM 1176 N N . LYS A 1 143 ? -7.134 1.879 -13.191 1.00 67.00 143 LYS A N 1
ATOM 1177 C CA . LYS A 1 143 ? -8.049 0.825 -12.720 1.00 67.00 143 LYS A CA 1
ATOM 1178 C C . LYS A 1 143 ? -7.405 -0.542 -12.959 1.00 67.00 143 LYS A C 1
ATOM 1180 O O . LYS A 1 143 ? -6.932 -0.809 -14.066 1.00 67.00 143 LYS A O 1
ATOM 1185 N N . ILE A 1 144 ? -7.368 -1.384 -11.933 1.00 64.62 144 ILE A N 1
ATOM 1186 C CA . ILE A 1 144 ? -6.940 -2.777 -12.055 1.00 64.62 144 ILE A CA 1
ATOM 1187 C C . ILE A 1 144 ? -8.228 -3.600 -12.195 1.00 64.62 144 ILE A C 1
ATOM 1189 O O . ILE A 1 144 ? -9.144 -3.445 -11.391 1.00 64.62 144 ILE A O 1
ATOM 1193 N N . LYS A 1 145 ? -8.342 -4.354 -13.294 1.00 50.94 145 LYS A N 1
ATOM 1194 C CA . LYS A 1 145 ? -9.459 -5.275 -13.548 1.00 50.94 145 LYS A CA 1
ATOM 1195 C C . LYS A 1 145 ? -9.170 -6.626 -12.919 1.00 50.94 145 LYS A C 1
ATOM 1197 O O . LYS A 1 145 ? -7.983 -7.019 -12.965 1.00 50.94 145 LYS A O 1
#

pLDDT: mean 81.79, std 8.34, range [50.94, 93.94]